Protein AF-A0A3D2JDJ4-F1 (afdb_monomer_lite)

Structure (mmCIF, N/CA/C/O backbone):
data_AF-A0A3D2JDJ4-F1
#
_entry.id   AF-A0A3D2JDJ4-F1
#
loop_
_atom_site.group_PDB
_atom_site.id
_atom_site.type_symbol
_atom_site.label_atom_id
_atom_site.label_alt_id
_atom_site.label_comp_id
_atom_site.label_asym_id
_atom_site.label_entity_id
_atom_site.label_seq_id
_atom_site.pdbx_PDB_ins_code
_atom_site.Cartn_x
_atom_site.Cartn_y
_atom_site.Cartn_z
_atom_site.occupancy
_atom_site.B_iso_or_equiv
_atom_site.auth_seq_id
_atom_site.auth_comp_id
_atom_site.auth_asym_id
_atom_site.auth_atom_id
_atom_site.pdbx_PDB_model_num
ATOM 1 N N . MET A 1 1 ? 11.864 9.037 21.773 1.00 50.81 1 MET A N 1
ATOM 2 C CA . MET A 1 1 ? 11.655 10.076 20.744 1.00 50.81 1 MET A CA 1
ATOM 3 C C . MET A 1 1 ? 11.140 9.364 19.499 1.00 50.81 1 MET A C 1
ATOM 5 O O . MET A 1 1 ? 11.949 8.997 18.667 1.00 50.81 1 MET A O 1
ATOM 9 N N . ASP A 1 2 ? 9.842 9.040 19.475 1.00 60.72 2 ASP A N 1
ATOM 10 C CA . ASP A 1 2 ? 9.102 8.520 18.297 1.00 60.72 2 ASP A CA 1
ATOM 11 C C . ASP A 1 2 ? 7.579 8.408 18.563 1.00 60.72 2 ASP A C 1
ATOM 13 O O . ASP A 1 2 ? 6.801 8.123 17.660 1.00 60.72 2 ASP A O 1
ATOM 17 N N . GLU A 1 3 ? 7.113 8.684 19.790 1.00 62.81 3 GLU A N 1
ATOM 18 C CA . GLU A 1 3 ? 5.687 8.622 20.165 1.00 62.81 3 GLU A CA 1
ATOM 19 C C . GLU A 1 3 ? 4.810 9.712 19.512 1.00 62.81 3 GLU A C 1
ATOM 21 O O . GLU A 1 3 ? 3.590 9.688 19.628 1.00 62.81 3 GLU A O 1
ATOM 26 N N . GLU 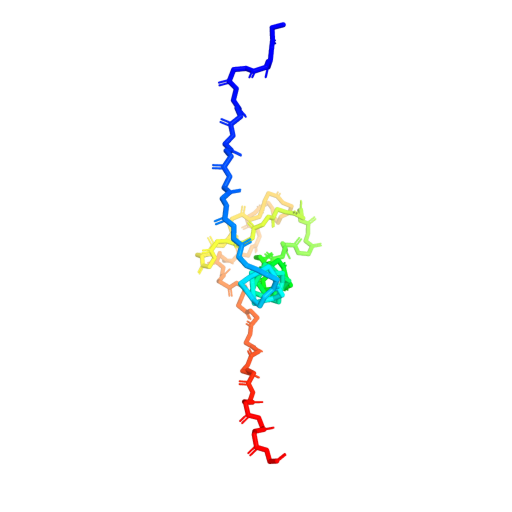A 1 4 ? 5.410 10.667 18.800 1.00 66.94 4 GLU A N 1
ATOM 27 C CA . GLU A 1 4 ? 4.747 11.899 18.354 1.00 66.94 4 GLU A CA 1
ATOM 28 C C . GLU A 1 4 ? 4.045 11.774 16.989 1.00 66.94 4 GLU A C 1
ATOM 30 O O . GLU A 1 4 ? 3.324 12.677 16.568 1.00 66.94 4 GLU A O 1
ATOM 35 N N . ARG A 1 5 ? 4.199 10.636 16.297 1.00 78.69 5 ARG A N 1
ATOM 36 C CA . ARG A 1 5 ? 3.474 10.328 15.049 1.00 78.69 5 ARG A CA 1
ATOM 37 C C . ARG A 1 5 ? 2.415 9.255 15.270 1.00 78.69 5 ARG A C 1
ATOM 39 O O . ARG A 1 5 ? 2.435 8.204 14.635 1.00 78.69 5 ARG A O 1
ATOM 46 N N . ALA A 1 6 ? 1.479 9.534 16.169 1.00 84.31 6 ALA A N 1
ATOM 47 C CA . ALA A 1 6 ? 0.299 8.704 16.371 1.00 84.31 6 ALA A CA 1
ATOM 48 C C . ALA A 1 6 ? -0.929 9.338 15.705 1.00 84.31 6 ALA A C 1
ATOM 50 O O . ALA A 1 6 ? -1.148 10.546 15.793 1.00 84.31 6 ALA A O 1
ATOM 51 N N . ILE A 1 7 ? -1.749 8.510 15.056 1.00 85.69 7 ILE A N 1
ATOM 52 C CA . ILE A 1 7 ? -3.072 8.903 14.568 1.00 85.69 7 ILE A CA 1
ATOM 53 C C . ILE A 1 7 ? -4.083 7.922 15.156 1.00 85.69 7 ILE A C 1
ATOM 55 O O . ILE A 1 7 ? -3.925 6.709 15.018 1.00 85.69 7 ILE A O 1
ATOM 59 N N . SER A 1 8 ? -5.111 8.453 15.814 1.00 90.69 8 SER A N 1
ATOM 60 C CA . SER A 1 8 ? -6.157 7.669 16.473 1.00 90.69 8 SER A CA 1
ATOM 61 C C . SER A 1 8 ? -7.489 7.864 15.760 1.00 90.69 8 SER A C 1
ATOM 63 O O . SER A 1 8 ? -7.856 8.987 15.416 1.00 90.69 8 SER A O 1
ATOM 65 N N . PHE A 1 9 ? -8.237 6.778 15.582 1.00 89.75 9 PHE A N 1
ATOM 66 C CA . PHE A 1 9 ? -9.548 6.788 14.936 1.00 89.75 9 PHE A CA 1
ATOM 67 C C . PHE A 1 9 ? -10.570 6.039 15.792 1.00 89.75 9 PHE A C 1
ATOM 69 O O . PHE A 1 9 ? -10.228 5.076 16.475 1.00 89.75 9 PHE A O 1
ATOM 76 N N . LEU A 1 10 ? -11.834 6.457 15.714 1.00 96.19 10 LEU A N 1
ATOM 77 C CA . LEU A 1 10 ? -12.971 5.718 16.260 1.00 96.19 10 LEU A CA 1
ATOM 78 C C . LEU A 1 10 ? -13.849 5.214 15.121 1.00 96.19 10 LEU A C 1
ATOM 80 O O . LEU A 1 10 ? -14.149 5.949 14.181 1.00 96.19 10 LEU A O 1
ATOM 84 N N . PHE A 1 11 ? -14.283 3.964 15.227 1.00 96.25 11 PHE A N 1
ATOM 85 C CA . PHE A 1 11 ? -15.150 3.334 14.245 1.00 96.25 11 PHE A CA 1
ATOM 86 C C . PHE A 1 11 ? -16.012 2.243 14.886 1.00 96.25 11 PHE A C 1
ATOM 88 O O . PHE A 1 11 ? -15.663 1.644 15.901 1.00 96.25 11 PHE A O 1
ATOM 95 N N . THR A 1 12 ? -17.158 1.976 14.265 1.00 98.31 12 THR A N 1
ATOM 96 C CA . THR A 1 12 ? -18.021 0.830 14.586 1.00 98.31 12 THR A CA 1
ATOM 97 C C . THR A 1 12 ? -17.432 -0.472 14.038 1.00 98.31 12 THR A C 1
ATOM 99 O O . THR A 1 12 ? -16.645 -0.457 13.091 1.00 98.31 12 THR A O 1
ATOM 102 N N . GLN A 1 13 ? -17.882 -1.626 14.543 1.00 97.69 13 GLN A N 1
ATOM 103 C CA . GLN A 1 13 ? -17.444 -2.939 14.041 1.00 97.69 13 GLN A CA 1
ATOM 104 C C . GLN A 1 13 ? -17.636 -3.101 12.520 1.00 97.69 13 GLN A C 1
ATOM 106 O O . GLN A 1 13 ? -16.768 -3.640 11.834 1.00 97.69 13 GLN A O 1
ATOM 111 N N . ARG A 1 14 ? -18.756 -2.606 11.974 1.00 98.12 14 ARG A N 1
ATOM 112 C CA . ARG A 1 14 ? -19.042 -2.661 10.530 1.00 98.12 14 ARG A CA 1
ATOM 113 C C . ARG A 1 14 ? -18.081 -1.784 9.723 1.00 98.12 14 ARG A C 1
ATOM 115 O O . ARG A 1 14 ? -17.663 -2.171 8.636 1.00 98.12 14 ARG A O 1
ATOM 122 N N . GLN A 1 15 ? -17.731 -0.608 10.242 1.00 98.06 15 GLN A N 1
ATOM 123 C CA . GLN A 1 15 ? -16.733 0.264 9.615 1.00 98.06 15 GLN A CA 1
ATOM 124 C C . GLN A 1 15 ? -15.338 -0.370 9.653 1.00 98.06 15 GLN A C 1
ATOM 126 O O . GLN A 1 15 ? -14.641 -0.308 8.647 1.00 98.06 15 GLN A O 1
ATOM 131 N N . ALA A 1 16 ? -14.969 -1.044 10.750 1.00 96.62 16 ALA A N 1
ATOM 132 C CA . ALA A 1 16 ? -13.704 -1.775 10.863 1.00 96.62 16 ALA A CA 1
ATOM 133 C C . ALA A 1 16 ? -13.559 -2.851 9.777 1.00 96.62 16 ALA A C 1
ATOM 135 O O . ALA A 1 16 ? -12.530 -2.940 9.113 1.00 96.62 16 ALA A O 1
ATOM 136 N N . GLN A 1 17 ? -14.613 -3.648 9.574 1.00 97.44 17 GLN A N 1
ATOM 137 C CA . GLN A 1 17 ? -14.634 -4.712 8.568 1.00 97.44 17 GLN A CA 1
ATOM 138 C C . GLN A 1 17 ? -14.484 -4.147 7.156 1.00 97.44 17 GLN A C 1
ATOM 140 O O . GLN A 1 17 ? -13.616 -4.590 6.412 1.00 97.44 17 GLN A O 1
ATOM 145 N N . ARG A 1 18 ? -15.267 -3.113 6.819 1.00 97.56 18 ARG A N 1
ATOM 146 C CA . ARG A 1 18 ? -15.154 -2.418 5.528 1.00 97.56 18 ARG A CA 1
ATOM 147 C C . ARG A 1 18 ? -13.759 -1.837 5.307 1.00 97.56 18 ARG A C 1
ATOM 149 O O . ARG A 1 18 ? -13.194 -2.008 4.235 1.00 97.56 18 ARG A O 1
ATOM 156 N N . LEU A 1 19 ? -13.197 -1.180 6.323 1.00 95.25 19 LEU A N 1
ATOM 157 C CA . LEU A 1 19 ? -11.849 -0.622 6.256 1.00 95.25 19 LEU A CA 1
ATOM 158 C C . LEU A 1 19 ? -10.811 -1.719 5.994 1.00 95.25 19 LEU A C 1
ATOM 160 O O . LEU A 1 19 ? -9.971 -1.553 5.117 1.00 95.25 19 LEU A O 1
ATOM 164 N N . SER A 1 20 ? -10.896 -2.845 6.706 1.00 95.38 20 SER A N 1
ATOM 165 C CA . SER A 1 20 ? -9.996 -3.983 6.504 1.00 95.38 20 SER A CA 1
AT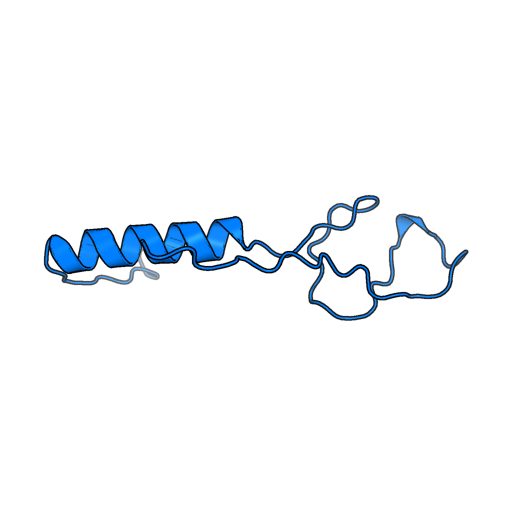OM 166 C C . SER A 1 20 ? -10.068 -4.515 5.074 1.00 95.38 20 SER A C 1
ATOM 168 O O . SER A 1 20 ? -9.026 -4.685 4.448 1.00 95.38 20 SER A O 1
ATOM 170 N N . SER A 1 21 ? -11.272 -4.744 4.540 1.00 95.75 21 SER A N 1
ATOM 171 C CA . SER A 1 21 ? -11.453 -5.226 3.165 1.00 95.75 21 SER A CA 1
ATOM 172 C C . SER A 1 21 ? -10.853 -4.262 2.140 1.00 95.75 21 SER A C 1
ATOM 174 O O . SER A 1 21 ? -10.112 -4.690 1.257 1.00 95.75 21 SER A O 1
ATOM 176 N N . ASN A 1 22 ? -11.093 -2.958 2.299 1.00 94.44 22 ASN A N 1
ATOM 177 C CA . ASN A 1 22 ? -10.556 -1.936 1.401 1.00 94.44 22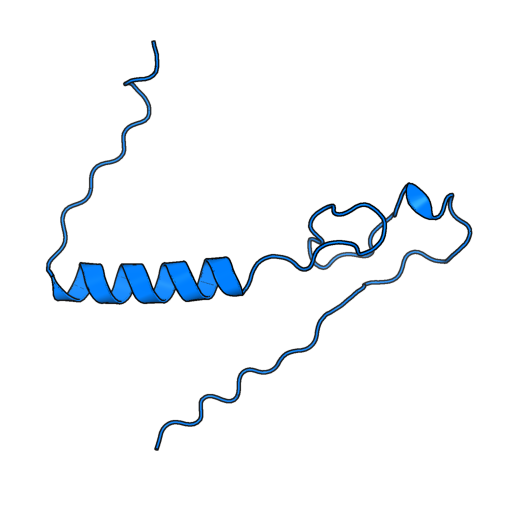 ASN A CA 1
ATOM 178 C C . ASN A 1 22 ? -9.024 -1.866 1.465 1.00 94.44 22 ASN A C 1
ATOM 180 O O . ASN A 1 22 ? -8.368 -1.767 0.432 1.00 94.44 22 ASN A O 1
ATOM 184 N N . ILE A 1 23 ? -8.439 -1.939 2.666 1.00 93.31 23 ILE A N 1
ATOM 185 C CA . ILE A 1 23 ? -6.980 -1.966 2.832 1.00 93.31 23 ILE A CA 1
ATOM 186 C C . ILE A 1 23 ? -6.397 -3.177 2.104 1.00 93.31 23 ILE A C 1
ATOM 188 O O . ILE A 1 23 ? -5.427 -3.028 1.366 1.00 93.31 23 ILE A O 1
ATOM 192 N N . THR A 1 24 ? -6.993 -4.359 2.270 1.00 90.25 24 THR A N 1
ATOM 193 C CA . THR A 1 24 ? -6.537 -5.572 1.585 1.00 90.25 24 THR A CA 1
ATOM 194 C C . THR A 1 24 ? -6.593 -5.417 0.068 1.00 90.25 24 THR A C 1
ATOM 196 O O . THR A 1 24 ? -5.618 -5.758 -0.596 1.00 90.25 24 THR A O 1
ATOM 199 N N . GLN A 1 25 ? -7.673 -4.858 -0.483 1.00 89.00 25 GLN A N 1
ATOM 200 C CA . GLN A 1 25 ? -7.775 -4.587 -1.922 1.00 89.00 25 GLN A CA 1
ATOM 201 C C . GLN A 1 25 ? -6.659 -3.651 -2.403 1.00 89.00 25 GLN A C 1
ATOM 203 O O . GLN A 1 25 ? -5.969 -3.973 -3.365 1.00 89.00 25 GLN A O 1
ATOM 208 N N . VAL A 1 26 ? -6.423 -2.537 -1.704 1.00 87.31 26 VAL A N 1
ATOM 209 C CA . VAL A 1 26 ? -5.383 -1.557 -2.067 1.00 87.31 26 VAL A CA 1
ATOM 210 C C . VAL A 1 26 ? -3.976 -2.153 -1.979 1.00 87.31 26 VAL A C 1
ATOM 212 O O . VAL A 1 26 ? -3.147 -1.907 -2.852 1.00 87.31 26 VAL A O 1
ATOM 215 N N . VAL A 1 27 ? -3.692 -2.938 -0.938 1.00 85.19 27 VAL A N 1
ATOM 216 C CA . VAL A 1 27 ? -2.386 -3.593 -0.760 1.00 85.19 27 VAL A CA 1
ATOM 217 C C . VAL A 1 27 ? -2.160 -4.668 -1.824 1.00 85.19 27 VAL A C 1
ATOM 219 O O . VAL A 1 27 ? -1.066 -4.749 -2.381 1.00 85.19 27 VAL A O 1
ATOM 222 N N . ASN A 1 28 ? -3.187 -5.465 -2.133 1.00 79.94 28 ASN A N 1
ATOM 223 C CA . ASN A 1 28 ? -3.120 -6.501 -3.166 1.00 79.94 28 ASN A CA 1
ATOM 224 C C . ASN A 1 28 ? -3.008 -5.90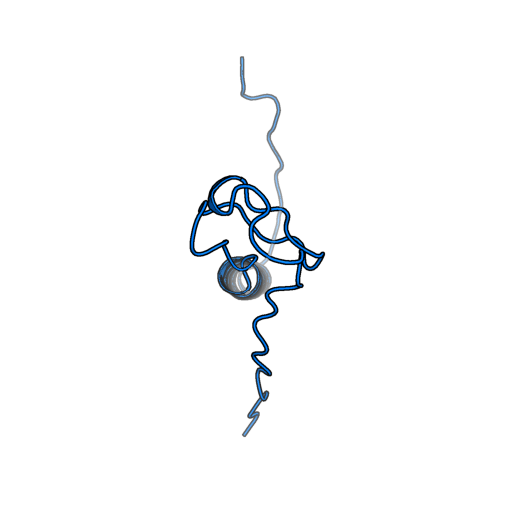9 -4.574 1.00 79.94 28 ASN A C 1
ATOM 226 O O . ASN A 1 28 ? -2.309 -6.473 -5.408 1.00 79.94 28 ASN A O 1
ATOM 230 N N . ALA A 1 29 ? -3.614 -4.745 -4.815 1.00 79.19 29 ALA A N 1
ATOM 231 C CA . ALA A 1 29 ? -3.430 -3.948 -6.027 1.00 79.19 29 ALA A CA 1
ATOM 232 C C . ALA A 1 29 ? -2.046 -3.274 -6.102 1.00 79.19 29 ALA A C 1
ATOM 234 O O . ALA A 1 29 ? -1.857 -2.344 -6.886 1.00 79.19 29 ALA A O 1
ATOM 235 N N . GLY A 1 30 ? -1.095 -3.698 -5.258 1.00 74.44 30 GLY A N 1
ATOM 236 C CA . GLY A 1 30 ? 0.245 -3.149 -5.156 1.00 74.44 30 GLY A CA 1
ATOM 237 C C . GLY A 1 30 ? 0.861 -2.863 -6.522 1.00 74.44 30 GLY A C 1
ATOM 238 O O . GLY A 1 30 ? 0.650 -3.582 -7.496 1.00 74.44 30 GLY A O 1
ATOM 239 N N . ARG A 1 31 ? 1.643 -1.784 -6.590 1.00 75.81 31 ARG A N 1
ATOM 240 C CA . ARG A 1 31 ? 2.319 -1.394 -7.827 1.00 75.81 31 ARG A CA 1
ATOM 241 C C . ARG A 1 31 ? 3.130 -2.577 -8.370 1.00 75.81 31 ARG A C 1
ATOM 243 O O . ARG A 1 31 ? 3.927 -3.129 -7.602 1.00 75.81 31 ARG A O 1
ATOM 250 N N . PRO A 1 32 ? 2.971 -2.954 -9.654 1.00 79.88 32 PRO A N 1
ATOM 251 C CA . PRO A 1 32 ? 3.751 -4.042 -10.220 1.00 79.88 32 PRO A CA 1
ATOM 252 C C . PRO A 1 32 ? 5.236 -3.736 -10.021 1.00 79.88 32 PRO A C 1
ATOM 254 O O . PRO A 1 32 ? 5.668 -2.591 -10.137 1.00 79.88 32 PRO A O 1
ATOM 257 N N . VAL A 1 33 ? 6.023 -4.741 -9.650 1.00 85.38 33 VAL A N 1
ATOM 258 C CA . VAL A 1 33 ? 7.465 -4.571 -9.437 1.00 85.38 33 VAL A CA 1
ATOM 259 C C . VAL A 1 33 ? 8.219 -4.915 -10.710 1.00 85.38 33 VAL A C 1
ATOM 261 O O . VAL A 1 33 ? 7.878 -5.864 -11.415 1.00 85.38 33 VAL A O 1
ATOM 264 N N . CYS A 1 34 ? 9.287 -4.176 -11.000 1.00 85.62 34 CYS A N 1
ATOM 265 C CA . CYS A 1 34 ? 10.159 -4.507 -12.117 1.00 85.62 34 CYS A CA 1
ATOM 266 C C . CYS A 1 34 ? 10.763 -5.914 -11.910 1.00 85.62 34 CYS A C 1
ATOM 268 O O . CYS A 1 34 ? 11.438 -6.132 -10.898 1.00 85.62 34 CYS A O 1
ATOM 270 N N . PRO A 1 35 ? 10.631 -6.853 -12.866 1.00 84.75 35 PRO A N 1
ATOM 271 C CA . PRO A 1 35 ? 11.163 -8.211 -12.715 1.00 84.75 35 PRO A CA 1
ATOM 272 C C . PRO A 1 35 ? 12.700 -8.256 -12.652 1.00 84.75 35 PRO A C 1
ATOM 274 O O . PRO A 1 35 ? 13.274 -9.240 -12.193 1.00 84.75 35 PRO A O 1
ATOM 277 N N . LEU A 1 36 ? 13.377 -7.185 -13.080 1.00 89.12 36 LEU A N 1
ATOM 278 C CA . LEU A 1 36 ? 14.837 -7.106 -13.128 1.00 89.12 36 LEU A CA 1
ATOM 279 C C . LEU A 1 36 ? 15.435 -6.434 -11.885 1.00 89.12 36 LEU A C 1
ATOM 281 O O . LEU A 1 36 ? 16.364 -6.968 -11.277 1.00 89.12 36 LEU A O 1
ATOM 285 N N . CYS A 1 37 ? 14.935 -5.252 -11.509 1.00 90.00 37 CYS A N 1
ATOM 286 C CA . CYS A 1 37 ? 15.496 -4.454 -10.409 1.00 90.00 37 CYS A CA 1
ATOM 287 C C . CYS A 1 37 ? 14.650 -4.469 -9.126 1.00 90.00 37 CYS A C 1
ATOM 289 O O . CYS A 1 37 ? 15.116 -3.968 -8.103 1.00 90.00 37 CYS A O 1
ATOM 291 N N . ARG A 1 38 ? 13.441 -5.048 -9.165 1.00 85.75 38 ARG A N 1
ATOM 292 C CA . ARG A 1 38 ? 12.469 -5.125 -8.057 1.00 85.75 38 ARG A CA 1
ATOM 293 C C . ARG A 1 38 ? 12.004 -3.778 -7.495 1.00 85.75 38 ARG A C 1
ATOM 295 O O . ARG A 1 38 ? 11.452 -3.732 -6.402 1.00 85.75 38 ARG A O 1
ATOM 302 N N . GLN A 1 39 ? 12.207 -2.691 -8.236 1.00 86.06 39 GLN A N 1
ATOM 303 C CA . GLN A 1 39 ? 11.634 -1.394 -7.886 1.00 86.06 39 GLN A CA 1
ATOM 304 C C . GLN A 1 39 ? 10.138 -1.362 -8.238 1.00 86.06 39 GLN A C 1
ATOM 306 O O . GLN A 1 39 ? 9.757 -1.956 -9.253 1.00 86.06 39 GLN A O 1
ATOM 311 N N . PRO A 1 40 ? 9.297 -0.682 -7.438 1.00 84.94 40 PRO A N 1
ATOM 312 C CA . PRO A 1 40 ? 7.901 -0.443 -7.789 1.00 84.94 40 PRO A CA 1
ATOM 313 C C . PRO A 1 40 ? 7.787 0.342 -9.100 1.00 84.94 40 PRO A C 1
ATOM 315 O O . PRO A 1 40 ? 8.516 1.312 -9.306 1.00 84.94 40 PRO A O 1
ATOM 318 N N . LEU A 1 41 ? 6.862 -0.061 -9.966 1.00 84.75 41 LEU A N 1
ATOM 319 C CA . LEU A 1 41 ? 6.509 0.658 -11.187 1.00 84.75 41 LEU A CA 1
ATOM 320 C C . LEU A 1 41 ? 5.368 1.633 -10.880 1.00 84.75 41 LEU A C 1
ATOM 322 O O . LEU A 1 41 ? 4.384 1.276 -10.238 1.00 84.75 41 LEU A O 1
ATOM 326 N N . ASP A 1 42 ? 5.489 2.873 -11.328 1.00 77.12 42 ASP A N 1
ATOM 327 C CA . ASP A 1 42 ? 4.532 3.957 -11.080 1.00 77.12 42 ASP A CA 1
ATOM 328 C C . ASP A 1 42 ? 3.539 4.177 -12.232 1.00 77.12 42 ASP A C 1
ATOM 330 O O . ASP A 1 42 ? 2.751 5.118 -12.196 1.00 77.12 42 ASP A O 1
ATOM 334 N N . GLY A 1 43 ? 3.540 3.282 -13.225 1.00 75.81 43 GLY A N 1
ATOM 335 C CA . GLY A 1 43 ? 2.694 3.369 -14.415 1.00 75.81 43 GLY A CA 1
ATOM 336 C C . GLY A 1 43 ? 3.303 4.193 -15.552 1.00 75.81 43 GLY A C 1
ATOM 337 O O . GLY A 1 43 ? 2.728 4.217 -16.633 1.00 75.81 43 GLY A O 1
ATOM 338 N N . ALA A 1 44 ? 4.467 4.818 -15.357 1.00 80.38 44 ALA A N 1
ATOM 339 C CA . ALA A 1 44 ? 5.224 5.476 -16.418 1.00 80.38 44 ALA A CA 1
ATOM 340 C C . ALA A 1 44 ? 6.256 4.515 -17.061 1.00 80.38 44 ALA A C 1
ATOM 342 O O . ALA A 1 44 ? 6.529 3.433 -16.525 1.00 80.38 44 ALA A O 1
ATOM 343 N N . PRO A 1 45 ? 6.859 4.881 -18.211 1.00 80.75 45 PRO A N 1
ATOM 344 C CA . PRO A 1 45 ? 7.994 4.154 -18.774 1.00 80.75 45 PRO A CA 1
ATOM 345 C C . PRO A 1 45 ? 9.136 4.022 -17.752 1.00 80.75 45 PRO A C 1
ATOM 347 O O . PRO A 1 45 ? 9.630 5.017 -17.220 1.00 80.75 45 PRO A O 1
ATOM 350 N N . HIS A 1 46 ? 9.570 2.790 -17.473 1.00 85.12 46 HIS A N 1
ATOM 351 C CA . HIS A 1 46 ? 10.537 2.514 -16.407 1.00 85.12 46 HIS A CA 1
ATOM 352 C C . HIS A 1 46 ? 11.973 2.369 -16.928 1.00 85.12 46 HIS A C 1
ATOM 354 O O . HIS A 1 46 ? 12.308 1.398 -17.608 1.00 85.12 46 HIS A O 1
ATOM 360 N N . ALA A 1 47 ? 12.858 3.292 -16.542 1.00 87.19 47 ALA A N 1
ATOM 361 C CA . ALA A 1 47 ? 14.284 3.232 -16.865 1.00 87.19 47 ALA A CA 1
ATOM 362 C C . ALA A 1 47 ? 15.030 2.236 -15.952 1.00 87.19 47 ALA A C 1
ATOM 364 O O . ALA A 1 47 ? 15.543 2.590 -14.887 1.00 87.19 47 ALA A O 1
ATOM 365 N N . CYS A 1 48 ? 15.097 0.965 -16.355 1.00 87.69 48 CYS A N 1
ATOM 366 C CA . CYS A 1 48 ? 15.716 -0.073 -15.534 1.00 87.69 48 CYS A CA 1
ATOM 367 C C . CYS A 1 48 ? 17.254 -0.018 -15.569 1.00 87.69 48 CYS A C 1
ATOM 369 O O . CYS A 1 48 ? 17.870 -0.334 -16.587 1.00 87.69 48 CYS A O 1
ATOM 371 N N . ILE A 1 49 ? 17.896 0.229 -14.419 1.00 86.38 49 ILE A N 1
ATOM 372 C CA . ILE A 1 49 ? 19.370 0.196 -14.300 1.00 86.38 49 ILE A CA 1
ATOM 373 C C . ILE A 1 49 ? 19.986 -1.152 -14.711 1.00 86.38 49 ILE A C 1
ATOM 375 O O . ILE A 1 49 ? 21.127 -1.204 -15.154 1.00 86.38 49 ILE A O 1
ATOM 379 N N . ARG A 1 50 ? 19.237 -2.259 -14.586 1.00 87.31 50 ARG A N 1
ATOM 380 C CA . ARG A 1 50 ? 19.714 -3.604 -14.950 1.00 87.31 50 ARG A CA 1
ATOM 381 C C . ARG A 1 50 ? 19.776 -3.822 -16.464 1.00 87.31 50 ARG A C 1
ATOM 383 O O . ARG A 1 50 ? 20.451 -4.752 -16.887 1.00 87.31 50 ARG A O 1
ATOM 390 N N . GLN A 1 51 ? 19.094 -2.997 -17.261 1.00 85.62 51 GLN A N 1
ATOM 391 C CA . GLN A 1 51 ? 19.104 -3.092 -18.725 1.00 85.62 51 GLN A CA 1
ATOM 392 C C . GLN A 1 51 ? 20.256 -2.317 -19.377 1.00 85.62 51 GLN A C 1
ATOM 394 O O . GLN A 1 51 ? 20.458 -2.477 -20.574 1.00 85.62 51 GLN A O 1
ATOM 399 N N . ASN A 1 52 ? 21.002 -1.480 -18.638 1.00 84.94 52 ASN A N 1
ATOM 400 C CA . ASN A 1 52 ? 22.096 -0.650 -19.175 1.00 84.94 52 ASN A CA 1
ATOM 401 C C . ASN A 1 52 ? 21.741 0.113 -20.477 1.00 84.94 52 ASN A C 1
ATOM 403 O O . ASN A 1 52 ? 22.608 0.356 -21.308 1.00 84.94 52 ASN A O 1
ATOM 407 N N . GLY A 1 53 ? 20.467 0.469 -20.681 1.00 78.94 53 GLY A N 1
ATOM 408 C CA . GLY A 1 53 ? 20.013 1.182 -21.882 1.00 78.94 53 GLY A CA 1
ATOM 409 C C . GLY A 1 53 ? 19.977 0.355 -23.176 1.00 78.94 53 GLY A C 1
ATOM 410 O O . GLY A 1 53 ? 19.870 0.939 -24.247 1.00 78.94 53 GLY A O 1
ATOM 411 N N . HIS A 1 54 ? 20.056 -0.979 -23.112 1.00 75.81 54 HIS A N 1
ATOM 412 C CA . HIS A 1 54 ? 20.022 -1.839 -24.306 1.00 75.81 54 HIS A CA 1
ATOM 413 C C . HIS A 1 54 ? 18.649 -1.927 -24.998 1.00 75.81 54 HIS A C 1
ATOM 415 O O . HIS A 1 54 ? 18.573 -2.428 -26.119 1.00 75.81 54 HIS A O 1
ATOM 421 N N . THR A 1 55 ? 17.584 -1.440 -24.359 1.00 72.44 55 THR A N 1
ATOM 422 C CA . THR A 1 55 ? 16.210 -1.493 -24.874 1.00 72.44 55 THR A CA 1
ATOM 423 C C . THR A 1 55 ? 15.538 -0.132 -24.699 1.00 72.44 55 THR A C 1
ATOM 425 O O . THR A 1 55 ? 15.855 0.596 -23.755 1.00 72.44 55 THR A O 1
ATOM 428 N N . GLU A 1 56 ? 14.605 0.213 -25.591 1.00 74.12 56 GLU A N 1
ATOM 429 C CA . GLU A 1 56 ? 13.739 1.382 -25.411 1.00 74.12 56 GLU A CA 1
ATOM 430 C C . GLU A 1 56 ? 12.963 1.300 -24.088 1.00 74.12 56 GLU A C 1
ATOM 432 O O . GLU A 1 56 ? 12.582 0.221 -23.627 1.00 74.12 56 GLU A O 1
ATOM 437 N N . ILE A 1 57 ? 12.739 2.457 -23.462 1.00 75.00 57 ILE A N 1
ATOM 438 C CA . ILE A 1 57 ? 12.025 2.549 -22.188 1.00 75.00 57 ILE A CA 1
ATOM 439 C C . ILE A 1 57 ? 10.527 2.409 -22.477 1.00 75.00 57 ILE A C 1
ATOM 441 O O . ILE A 1 57 ? 9.879 3.361 -22.902 1.00 75.00 57 ILE A O 1
ATOM 445 N N . VAL A 1 58 ? 9.985 1.216 -22.241 1.00 67.31 58 VAL A N 1
ATOM 446 C CA . VAL A 1 58 ? 8.566 0.890 -22.450 1.00 67.31 58 VAL A CA 1
ATOM 447 C C . VAL A 1 58 ? 7.818 0.772 -21.125 1.00 67.31 58 VAL A C 1
ATOM 449 O O . VAL A 1 58 ? 8.385 0.425 -20.085 1.00 67.31 58 VAL A O 1
ATOM 452 N N . GLN A 1 59 ? 6.520 1.066 -21.161 1.00 66.75 59 GLN A N 1
ATOM 453 C CA . GLN A 1 59 ? 5.627 0.888 -20.023 1.00 66.75 59 GLN A CA 1
ATOM 454 C C . GLN A 1 59 ? 5.339 -0.610 -19.837 1.00 66.75 59 GLN A C 1
ATOM 456 O O . GLN A 1 59 ? 4.815 -1.263 -20.734 1.00 66.75 59 GLN A O 1
ATOM 461 N N . ILE A 1 60 ? 5.694 -1.163 -18.675 1.00 63.16 60 ILE A N 1
ATOM 462 C CA . ILE A 1 60 ? 5.369 -2.552 -18.319 1.00 63.16 60 ILE A CA 1
ATOM 463 C C . ILE A 1 60 ? 4.036 -2.512 -17.561 1.00 63.16 60 ILE A C 1
ATOM 465 O O . ILE A 1 60 ? 4.014 -2.307 -16.348 1.00 63.16 60 ILE A O 1
ATOM 469 N N . GLY A 1 61 ? 2.925 -2.600 -18.296 1.00 56.06 61 GLY A N 1
ATOM 470 C CA . GLY A 1 61 ? 1.566 -2.566 -17.750 1.00 56.06 61 GLY A CA 1
ATOM 471 C C . GLY A 1 61 ? 1.003 -3.970 -17.537 1.00 56.06 61 GLY A C 1
ATOM 472 O O . GLY A 1 61 ? 0.969 -4.761 -18.470 1.00 56.06 61 GLY A O 1
ATOM 473 N N . GLY A 1 62 ? 0.585 -4.271 -16.305 1.00 53.56 62 GLY A N 1
ATOM 474 C CA . GLY A 1 62 ? -0.229 -5.441 -15.983 1.00 53.56 62 GLY A CA 1
ATOM 475 C C . GLY A 1 62 ? -1.700 -5.083 -16.139 1.00 53.56 62 GLY A C 1
ATOM 476 O O . GLY A 1 62 ? -2.254 -4.371 -15.306 1.00 53.56 62 GLY A O 1
ATOM 477 N N . GLU A 1 63 ? -2.303 -5.540 -17.224 1.00 47.47 63 GLU A N 1
ATOM 478 C CA . GLU A 1 63 ? -3.743 -5.494 -17.443 1.00 47.47 63 GLU A CA 1
ATOM 479 C C . GLU A 1 63 ? -4.400 -6.659 -16.694 1.00 47.47 63 GLU A C 1
ATOM 481 O O . GLU A 1 63 ? -4.159 -7.831 -16.975 1.00 47.47 63 GLU A O 1
ATOM 486 N N . GLY A 1 64 ? -5.166 -6.320 -15.661 1.00 50.22 64 GLY A N 1
ATOM 487 C CA . GLY A 1 64 ? -5.995 -7.241 -14.899 1.00 50.22 64 GLY A CA 1
ATOM 488 C C . GLY A 1 64 ? -7.313 -6.545 -14.617 1.00 50.22 64 GLY A C 1
ATOM 489 O O . GLY A 1 64 ? -7.442 -5.846 -13.614 1.00 50.22 64 GLY A O 1
ATOM 490 N N . GLU A 1 65 ? -8.251 -6.675 -15.550 1.00 45.53 65 GLU A N 1
ATOM 491 C CA . GLU A 1 65 ? -9.650 -6.321 -1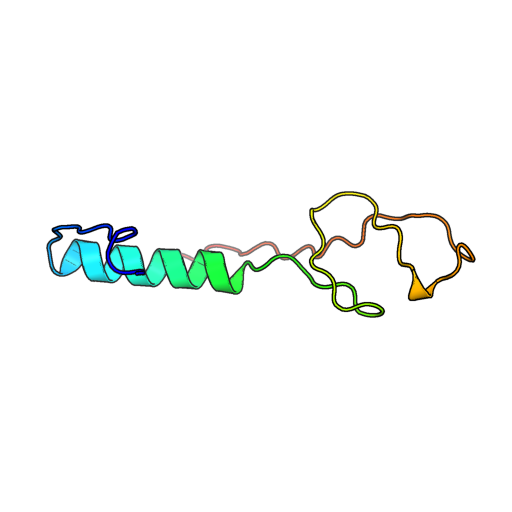5.333 1.00 45.53 65 GLU A CA 1
ATOM 492 C C . GLU A 1 65 ? -10.204 -7.267 -14.261 1.00 45.53 65 GLU A C 1
ATOM 494 O O . GLU A 1 65 ? -10.113 -8.489 -14.382 1.00 45.53 65 GLU A O 1
ATOM 499 N N . ILE A 1 66 ? -10.705 -6.701 -13.167 1.00 54.84 66 ILE A N 1
ATOM 500 C CA . ILE A 1 66 ? -11.455 -7.453 -12.166 1.00 54.84 66 ILE A CA 1
ATOM 501 C C . ILE A 1 66 ? -12.906 -7.341 -12.621 1.00 54.84 66 ILE A C 1
ATOM 503 O O . ILE A 1 66 ? -13.505 -6.275 -12.495 1.00 54.84 66 ILE A O 1
ATOM 507 N N . GLU A 1 67 ? -13.432 -8.397 -13.236 1.00 48.47 67 GLU A N 1
ATOM 508 C CA . GLU A 1 67 ? -14.866 -8.501 -13.494 1.00 48.47 67 GLU A CA 1
ATOM 509 C C . GLU A 1 67 ? -15.569 -8.693 -12.142 1.00 48.47 67 GLU A C 1
ATOM 511 O O . GLU A 1 67 ? -15.379 -9.703 -11.460 1.00 48.47 67 GLU A O 1
ATOM 516 N N . ASP A 1 68 ? -16.330 -7.678 -11.726 1.00 43.50 68 ASP A N 1
ATOM 517 C CA . ASP A 1 68 ? -17.239 -7.753 -10.584 1.00 43.50 68 ASP A CA 1
ATOM 518 C C . ASP A 1 68 ? -18.413 -8.680 -10.952 1.00 43.50 68 ASP A C 1
ATOM 520 O O . ASP A 1 68 ? -19.423 -8.244 -11.507 1.00 43.50 68 ASP A O 1
ATOM 524 N N . ASP A 1 69 ? -18.265 -9.976 -10.675 1.00 48.50 69 ASP A N 1
ATOM 525 C CA . ASP A 1 69 ? -19.330 -10.975 -10.822 1.00 48.50 69 ASP A CA 1
ATOM 526 C C . ASP A 1 69 ? -20.216 -10.968 -9.553 1.00 48.50 69 ASP A C 1
ATOM 528 O O . ASP A 1 69 ? -20.063 -11.780 -8.636 1.00 48.50 69 ASP A O 1
ATOM 532 N N . ASP A 1 70 ? -21.117 -9.982 -9.470 1.00 48.75 70 ASP A N 1
ATOM 533 C CA . ASP A 1 70 ? -22.223 -9.938 -8.503 1.00 48.75 70 ASP A CA 1
ATOM 534 C C . ASP A 1 70 ? -23.380 -10.841 -8.991 1.00 48.75 70 ASP A C 1
ATOM 536 O O . ASP A 1 70 ? -24.164 -10.450 -9.865 1.00 48.75 70 ASP A O 1
ATOM 540 N 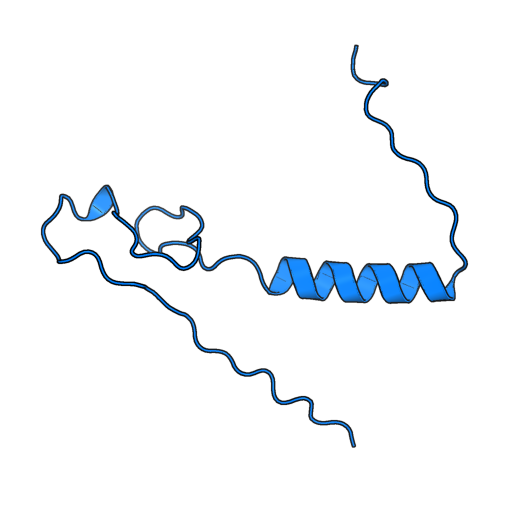N . ALA A 1 71 ? -23.522 -12.030 -8.388 1.00 52.12 71 ALA A N 1
ATOM 541 C CA . ALA A 1 71 ? -24.710 -12.894 -8.467 1.00 52.12 71 ALA A CA 1
ATOM 542 C C . ALA A 1 71 ? -25.111 -13.448 -7.088 1.00 52.12 71 ALA A C 1
ATOM 544 O O . ALA A 1 71 ? -24.232 -13.982 -6.371 1.00 52.12 71 ALA A O 1
#

Radius of gyration: 18.89 Å; chains: 1; bounding box: 47×25×46 Å

Secondary structure (DSSP, 8-state):
--TT--------HHHHHHHHHHHHHHHHT-PPBPTTT-PBP-SS----GGGTT-S----------------

Foldseek 3Di:
DPPPPDDDDDDDPVVVVVVVVVVVVVVVVFADADPQQRHGDPQDQDDDPRCVPVDPRDGPDDDDDDPPPDD

Sequence (71 aa):
MDEERAISFLFTQRQAQRLSSNITQVVNAGRPVCPLCRQPLDGAPHACIRQNGHTEIVQIGGEGEIEDDDA

pLDDT: mean 78.58, std 15.7, range [43.5, 98.31]